Protein AF-A0A518SCD6-F1 (afdb_monomer_lite)

Structure (mmCIF, N/CA/C/O backbone):
data_AF-A0A518SCD6-F1
#
_entry.id   AF-A0A518SCD6-F1
#
loop_
_atom_site.group_PDB
_atom_site.id
_atom_site.type_symbol
_atom_site.label_atom_id
_atom_site.label_alt_id
_atom_site.label_comp_id
_atom_site.label_asym_id
_atom_site.label_entity_id
_atom_site.label_seq_id
_atom_site.pdbx_PDB_ins_code
_atom_site.Cartn_x
_atom_site.Cartn_y
_atom_site.Cartn_z
_atom_site.occupancy
_atom_site.B_iso_or_equiv
_atom_site.auth_seq_id
_atom_site.auth_comp_id
_atom_site.auth_asym_id
_atom_site.auth_atom_id
_atom_site.pdbx_PDB_model_num
ATOM 1 N N . MET A 1 1 ? -7.621 12.912 -5.990 1.00 47.69 1 MET A N 1
ATOM 2 C CA . MET A 1 1 ? -6.159 12.713 -6.023 1.00 47.69 1 MET A CA 1
ATOM 3 C C . MET A 1 1 ? -5.744 12.167 -7.387 1.00 47.69 1 MET A C 1
ATOM 5 O O . MET A 1 1 ? -6.483 11.334 -7.916 1.00 47.69 1 MET A O 1
ATOM 9 N N . PRO A 1 2 ? -4.642 12.633 -8.000 1.00 44.66 2 PRO A N 1
ATOM 10 C CA . PRO A 1 2 ? -4.104 12.002 -9.196 1.00 44.66 2 PRO A CA 1
ATOM 11 C C . PRO A 1 2 ? -3.416 10.697 -8.776 1.00 44.66 2 PRO A C 1
ATOM 13 O O . PRO A 1 2 ? -2.266 10.703 -8.352 1.00 44.66 2 PRO A O 1
ATOM 16 N N . ASN A 1 3 ? -4.129 9.572 -8.889 1.00 51.38 3 ASN A N 1
ATOM 17 C CA . ASN A 1 3 ? -3.455 8.295 -9.125 1.00 51.38 3 ASN A CA 1
ATOM 18 C C . ASN A 1 3 ? -2.489 8.550 -10.285 1.00 51.38 3 ASN A C 1
ATOM 20 O O . ASN A 1 3 ? -2.951 9.010 -11.329 1.00 51.38 3 ASN A O 1
ATOM 24 N N . ASP A 1 4 ? -1.189 8.319 -10.105 1.00 58.66 4 ASP A N 1
ATOM 25 C CA . ASP A 1 4 ? -0.222 8.373 -11.206 1.00 58.66 4 ASP A CA 1
ATOM 26 C C . ASP A 1 4 ? -0.818 7.532 -12.354 1.00 58.66 4 ASP A C 1
ATOM 28 O O . ASP A 1 4 ? -1.071 6.337 -12.168 1.00 58.66 4 ASP A O 1
ATOM 32 N N . ASP A 1 5 ? -1.200 8.185 -13.468 1.00 61.22 5 ASP A N 1
ATOM 33 C CA . ASP A 1 5 ? -2.109 7.621 -14.490 1.00 61.22 5 ASP A CA 1
ATOM 34 C C . ASP A 1 5 ? -1.617 6.257 -15.001 1.00 61.22 5 ASP A C 1
ATOM 36 O O . ASP A 1 5 ? -2.415 5.410 -15.390 1.00 61.22 5 ASP A O 1
ATOM 40 N N . ARG A 1 6 ? -0.307 6.005 -14.894 1.00 67.19 6 ARG A N 1
ATOM 41 C CA . ARG A 1 6 ? 0.352 4.735 -15.215 1.00 67.19 6 ARG A CA 1
ATOM 42 C C . ARG A 1 6 ? -0.203 3.539 -14.450 1.00 67.19 6 ARG A C 1
ATOM 44 O O . ARG A 1 6 ? -0.258 2.449 -15.004 1.00 67.19 6 ARG A O 1
ATOM 51 N N . TYR A 1 7 ? -0.612 3.718 -13.196 1.00 70.88 7 TYR A N 1
ATOM 52 C CA . TYR A 1 7 ? -1.161 2.620 -12.408 1.00 70.88 7 TYR A CA 1
ATOM 53 C C . TYR A 1 7 ? -2.665 2.528 -12.535 1.00 70.88 7 TYR A C 1
ATOM 55 O O . TYR A 1 7 ? -3.200 1.483 -12.202 1.00 70.88 7 TYR A O 1
ATOM 63 N N . ARG A 1 8 ? -3.368 3.582 -12.971 1.00 68.69 8 ARG A N 1
ATOM 64 C CA . ARG A 1 8 ? -4.833 3.703 -12.897 1.00 68.69 8 ARG A CA 1
ATOM 65 C C . ARG A 1 8 ? -5.570 2.582 -13.628 1.00 68.69 8 ARG A C 1
ATOM 67 O O . ARG A 1 8 ? -6.531 2.056 -13.066 1.00 68.69 8 ARG A O 1
ATOM 74 N N . ASP A 1 9 ? -5.085 2.184 -14.794 1.00 72.94 9 ASP A N 1
ATOM 75 C CA . ASP A 1 9 ? -5.718 1.162 -15.635 1.00 72.94 9 ASP A CA 1
ATOM 76 C C . ASP A 1 9 ? -5.255 -0.272 -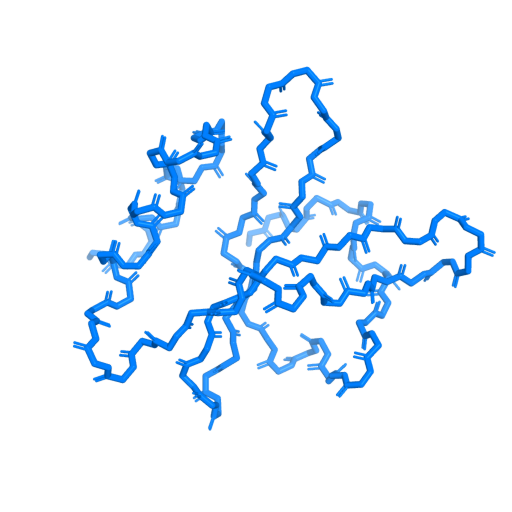15.319 1.00 72.94 9 ASP A C 1
ATOM 78 O O . ASP A 1 9 ? -5.893 -1.230 -15.746 1.00 72.94 9 ASP A O 1
ATOM 82 N N . LEU A 1 10 ? -4.204 -0.439 -14.506 1.00 80.19 10 LEU A N 1
ATOM 83 C CA . LEU A 1 10 ? -3.694 -1.756 -14.120 1.00 80.19 10 LEU A CA 1
ATOM 84 C C . LEU A 1 10 ? -4.562 -2.386 -13.023 1.00 80.19 10 LEU A C 1
ATOM 86 O O . LEU A 1 10 ? -4.856 -1.750 -12.001 1.00 80.19 10 LEU A O 1
ATOM 90 N N . GLY A 1 11 ? -4.951 -3.647 -13.214 1.00 83.06 11 GLY A N 1
ATOM 91 C CA . GLY A 1 11 ? -5.573 -4.469 -12.172 1.00 83.06 11 GLY A CA 1
ATOM 92 C C . GLY A 1 11 ? -4.555 -4.934 -11.126 1.00 83.06 11 GLY A C 1
ATOM 93 O O . GLY A 1 11 ? -3.356 -4.923 -11.388 1.00 83.06 11 GLY A O 1
ATOM 94 N N . ILE A 1 12 ? -5.025 -5.352 -9.946 1.00 86.25 12 ILE A N 1
ATOM 95 C CA . ILE A 1 12 ? -4.182 -5.990 -8.921 1.00 86.25 12 ILE A CA 1
ATOM 96 C C . ILE A 1 12 ? -4.578 -7.458 -8.826 1.00 86.25 12 ILE A C 1
ATOM 98 O O . ILE A 1 12 ? -5.749 -7.774 -8.605 1.00 86.25 12 ILE A O 1
ATOM 102 N N . GLU A 1 13 ? -3.612 -8.356 -8.996 1.00 84.12 13 GLU A N 1
ATOM 103 C CA . GLU A 1 13 ? -3.849 -9.796 -8.942 1.00 84.12 13 GLU A CA 1
ATOM 104 C C . GLU A 1 13 ? -4.551 -10.185 -7.629 1.00 84.12 13 GLU A C 1
ATOM 106 O O . GLU A 1 13 ? -4.082 -9.891 -6.529 1.00 84.12 13 GLU A O 1
ATOM 111 N N . GLY A 1 14 ? -5.712 -10.837 -7.748 1.00 79.88 14 GLY A N 1
ATOM 112 C CA . GLY A 1 14 ? -6.470 -11.340 -6.603 1.00 79.88 14 GLY A CA 1
ATOM 113 C C . GLY A 1 14 ? -7.185 -10.283 -5.752 1.00 79.88 14 GLY A C 1
ATOM 114 O O . GLY A 1 14 ? -7.775 -10.658 -4.738 1.00 79.88 14 GLY A O 1
ATOM 115 N N . ARG A 1 15 ? -7.187 -8.993 -6.131 1.00 80.69 15 ARG A N 1
ATOM 116 C CA . ARG A 1 15 ? -7.903 -7.935 -5.394 1.00 80.69 15 ARG A CA 1
ATOM 117 C C . ARG A 1 15 ? -8.715 -7.013 -6.309 1.00 80.69 15 ARG A C 1
ATOM 119 O O . ARG A 1 15 ? -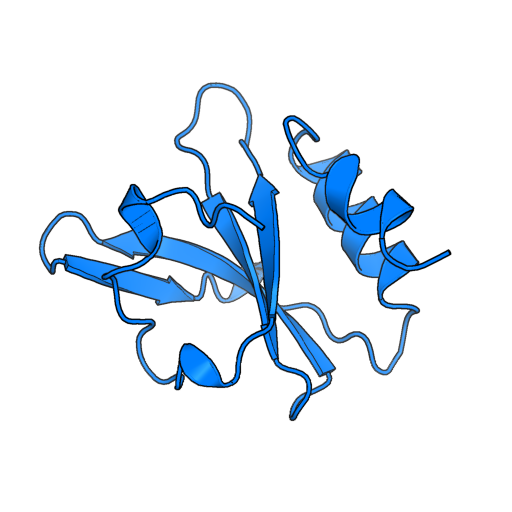8.321 -6.662 -7.415 1.00 80.69 15 ARG A O 1
ATOM 126 N N . GLU A 1 16 ? -9.873 -6.583 -5.813 1.00 82.94 16 GLU A N 1
ATOM 127 C CA . GLU A 1 16 ? -10.717 -5.584 -6.475 1.00 82.94 16 GLU A CA 1
ATOM 128 C C . GLU A 1 16 ? -10.158 -4.191 -6.193 1.00 82.94 16 GLU A C 1
ATOM 130 O O . GLU A 1 16 ? -10.411 -3.617 -5.136 1.00 82.94 16 GLU A O 1
ATOM 135 N N . LYS A 1 17 ? -9.403 -3.638 -7.139 1.00 79.75 17 LYS A N 1
ATOM 136 C CA . LYS A 1 17 ? -8.734 -2.343 -6.973 1.00 79.75 17 LYS A CA 1
ATOM 137 C C . LYS A 1 17 ? -9.673 -1.184 -6.628 1.00 79.75 17 LYS A C 1
ATOM 139 O O . LYS A 1 17 ? -9.283 -0.291 -5.892 1.00 79.75 17 LYS A O 1
ATOM 144 N N . GLU A 1 18 ? -10.914 -1.222 -7.105 1.00 81.88 18 GLU A N 1
ATOM 145 C CA . GLU A 1 18 ? -11.951 -0.226 -6.786 1.00 81.88 18 GLU A CA 1
ATOM 146 C C . GLU A 1 18 ? -12.304 -0.167 -5.291 1.00 81.88 18 GLU A C 1
ATOM 148 O O . GLU A 1 18 ? -12.905 0.802 -4.838 1.00 81.88 18 GLU A O 1
ATOM 153 N N . ARG A 1 19 ? -11.961 -1.214 -4.532 1.00 84.38 19 ARG A N 1
ATOM 154 C CA . ARG A 1 19 ? -12.188 -1.309 -3.085 1.00 84.38 19 ARG A CA 1
ATOM 155 C C . ARG A 1 19 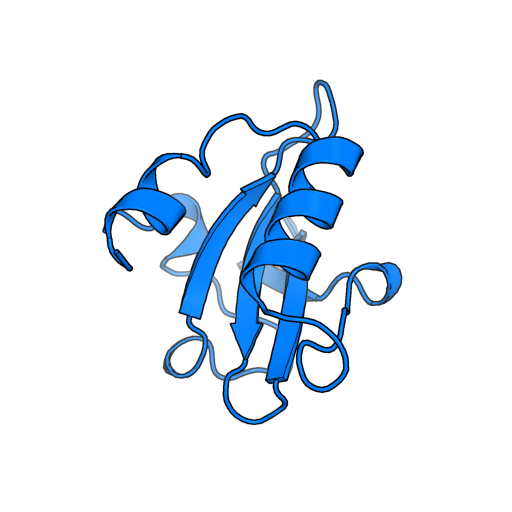? -10.943 -0.994 -2.262 1.00 84.38 19 ARG A C 1
ATOM 157 O O . ARG A 1 19 ? -11.005 -1.093 -1.043 1.00 84.38 19 ARG A O 1
ATOM 164 N N . LEU A 1 20 ? -9.832 -0.677 -2.919 1.00 87.06 20 LEU A N 1
ATOM 165 C CA . LEU A 1 20 ? -8.575 -0.345 -2.271 1.00 87.06 20 LEU A CA 1
ATOM 166 C C . LEU A 1 20 ? -8.406 1.166 -2.224 1.00 87.06 20 LEU A C 1
ATOM 168 O O . LEU A 1 20 ? -8.717 1.871 -3.186 1.00 87.06 20 LEU A O 1
ATOM 172 N N . GLU A 1 21 ? -7.848 1.648 -1.127 1.00 85.56 21 GLU A N 1
ATOM 173 C CA . GLU A 1 21 ? -7.467 3.043 -0.990 1.00 85.56 21 GLU A CA 1
ATOM 174 C C . GLU A 1 21 ? -6.011 3.194 -1.415 1.00 85.56 21 GLU A C 1
ATOM 176 O O . GLU A 1 21 ? -5.122 2.497 -0.926 1.00 85.56 21 GLU A O 1
ATOM 181 N N . TRP A 1 22 ? -5.760 4.070 -2.384 1.00 83.88 22 TRP A N 1
ATOM 182 C CA . TRP A 1 22 ? -4.399 4.373 -2.802 1.00 83.88 22 TRP A CA 1
ATOM 183 C C . TRP A 1 22 ? -3.758 5.311 -1.786 1.00 83.88 22 TRP A C 1
ATOM 185 O O . TRP A 1 22 ? -4.275 6.398 -1.537 1.00 83.88 22 TRP A O 1
ATOM 195 N N . LEU A 1 23 ? -2.635 4.880 -1.217 1.00 78.50 23 LEU A N 1
ATOM 196 C CA . LEU A 1 23 ? -1.902 5.654 -0.219 1.00 78.50 23 LEU A CA 1
ATOM 197 C C . LEU A 1 23 ? -0.795 6.498 -0.854 1.00 78.50 23 LEU A C 1
ATOM 199 O O . LEU A 1 23 ? -0.452 7.555 -0.336 1.00 78.50 23 LEU A O 1
ATOM 203 N N . GLY A 1 24 ? -0.218 6.040 -1.966 1.00 79.62 24 GLY A N 1
ATOM 204 C CA . GLY A 1 24 ? 0.882 6.738 -2.622 1.00 79.62 24 GLY A CA 1
ATOM 205 C C . GLY A 1 24 ? 1.823 5.803 -3.369 1.00 79.62 24 GLY A C 1
ATOM 206 O O . GLY A 1 24 ? 1.475 4.674 -3.723 1.00 79.62 24 GLY A O 1
ATOM 207 N N . THR A 1 25 ? 3.045 6.275 -3.599 1.00 79.38 25 THR A N 1
ATOM 208 C CA . THR A 1 25 ? 4.140 5.486 -4.178 1.00 79.38 25 THR A CA 1
ATOM 209 C C . THR A 1 25 ? 5.405 5.636 -3.343 1.00 79.38 25 THR A C 1
ATOM 211 O O . THR A 1 25 ? 5.759 6.754 -2.971 1.00 79.38 25 THR A O 1
ATOM 214 N N . THR A 1 26 ? 6.115 4.536 -3.104 1.00 74.81 26 THR A N 1
ATOM 215 C CA . THR A 1 26 ? 7.438 4.519 -2.458 1.00 74.81 26 THR A CA 1
ATOM 216 C C . THR A 1 26 ? 8.522 4.236 -3.492 1.00 74.81 26 THR A C 1
ATOM 218 O O . THR A 1 26 ? 8.312 3.372 -4.340 1.00 74.81 26 THR A O 1
ATOM 221 N N . SER A 1 27 ? 9.681 4.887 -3.406 1.00 70.38 27 SER A N 1
ATOM 222 C CA . SER A 1 27 ? 10.824 4.622 -4.292 1.00 70.38 27 SER A CA 1
ATOM 223 C C . SER A 1 27 ? 11.984 4.046 -3.481 1.00 70.38 27 SER A C 1
ATOM 225 O O . SER A 1 27 ? 12.725 4.820 -2.878 1.00 70.38 27 SER A O 1
ATOM 227 N N . PRO A 1 28 ? 12.189 2.715 -3.449 1.00 64.56 28 PRO A N 1
ATOM 228 C CA . PRO A 1 28 ? 13.357 2.148 -2.784 1.00 64.56 28 PRO A CA 1
ATOM 229 C C . PRO A 1 28 ? 14.639 2.532 -3.553 1.00 64.56 28 PRO A C 1
ATOM 231 O O . PRO A 1 28 ? 15.070 1.825 -4.463 1.00 64.56 28 PRO A O 1
ATOM 234 N N . GLY A 1 29 ? 15.246 3.673 -3.211 1.00 63.66 29 GLY A N 1
ATOM 235 C CA . GLY A 1 29 ? 16.452 4.208 -3.865 1.00 63.66 29 GLY A CA 1
ATOM 236 C C . GLY A 1 29 ? 16.223 4.648 -5.322 1.00 63.66 29 GLY A C 1
ATOM 237 O O . GLY A 1 29 ? 15.178 5.199 -5.642 1.00 63.66 29 GLY A O 1
ATOM 238 N N . ASP A 1 30 ? 17.180 4.369 -6.221 1.00 57.16 30 ASP A N 1
ATOM 239 C CA . ASP A 1 30 ? 17.094 4.597 -7.686 1.00 57.16 30 ASP A CA 1
ATOM 240 C C . ASP A 1 30 ? 16.098 3.655 -8.416 1.00 57.16 30 ASP A C 1
ATOM 242 O O . ASP A 1 30 ? 16.124 3.515 -9.641 1.00 57.16 30 ASP A O 1
ATOM 246 N N . GLY A 1 31 ? 15.249 2.945 -7.669 1.00 61.47 31 GLY A N 1
ATOM 247 C CA . GLY A 1 31 ? 14.284 1.983 -8.193 1.00 61.47 31 GLY A CA 1
ATOM 248 C C . GLY A 1 31 ? 13.033 2.616 -8.810 1.00 61.47 31 GLY A C 1
ATOM 249 O O . GLY A 1 31 ? 12.777 3.815 -8.713 1.00 61.47 31 GLY A O 1
ATOM 250 N N . ALA A 1 32 ? 12.213 1.774 -9.443 1.00 67.81 32 ALA A N 1
ATOM 251 C CA . ALA A 1 32 ? 10.895 2.179 -9.918 1.00 67.81 32 ALA A CA 1
ATOM 252 C C . ALA A 1 32 ? 9.965 2.504 -8.737 1.00 67.81 32 ALA A C 1
ATOM 254 O O . ALA A 1 32 ? 9.993 1.827 -7.709 1.00 67.81 32 ALA A O 1
ATOM 255 N N . ALA A 1 33 ? 9.112 3.515 -8.909 1.00 74.25 33 ALA A N 1
ATOM 256 C CA . ALA A 1 33 ? 8.084 3.858 -7.937 1.00 74.25 33 ALA A CA 1
ATOM 257 C C . ALA A 1 33 ? 7.110 2.680 -7.744 1.00 74.25 33 ALA A C 1
ATOM 259 O O . ALA A 1 33 ? 6.539 2.158 -8.707 1.00 74.25 33 ALA A O 1
ATOM 260 N N . VAL A 1 34 ? 6.926 2.284 -6.489 1.00 80.06 34 VAL A N 1
ATOM 261 C CA . VAL A 1 34 ? 6.128 1.136 -6.057 1.00 80.06 34 VAL A CA 1
ATOM 262 C C . VAL A 1 34 ? 4.834 1.655 -5.428 1.00 80.06 34 VAL A C 1
ATOM 264 O O . VAL A 1 34 ? 4.894 2.288 -4.371 1.00 80.06 34 VAL A O 1
ATOM 267 N N . PRO A 1 35 ? 3.664 1.447 -6.052 1.00 84.25 35 PRO A N 1
ATOM 268 C CA . PRO A 1 35 ? 2.399 1.893 -5.488 1.00 84.25 35 PRO A CA 1
ATOM 269 C C . PRO A 1 35 ? 2.023 1.120 -4.220 1.00 84.25 35 PRO A C 1
ATOM 271 O O . PRO A 1 35 ? 2.219 -0.096 -4.120 1.00 84.25 35 PRO A O 1
ATOM 274 N N . VAL A 1 36 ? 1.462 1.856 -3.262 1.00 85.38 36 VAL A N 1
ATOM 275 C CA . VAL A 1 36 ? 1.030 1.371 -1.950 1.00 85.38 36 VAL A CA 1
ATOM 276 C C . VAL A 1 36 ? -0.477 1.545 -1.819 1.00 85.38 36 VAL A C 1
ATOM 278 O O . VAL A 1 36 ? -1.024 2.602 -2.147 1.00 85.38 36 VAL A O 1
ATOM 281 N N . TYR A 1 37 ? -1.137 0.505 -1.320 1.00 88.56 37 TYR A N 1
ATOM 282 C CA . TYR A 1 37 ? -2.581 0.450 -1.145 1.00 88.56 37 TYR A CA 1
ATOM 283 C C . TYR A 1 37 ? -2.950 0.005 0.271 1.00 88.56 37 TYR A C 1
ATOM 285 O O . TYR A 1 37 ? -2.213 -0.756 0.898 1.00 88.56 37 TYR A O 1
ATOM 293 N N . LEU A 1 38 ? -4.112 0.456 0.735 1.00 87.62 38 LEU A N 1
ATOM 294 C CA . LEU A 1 38 ? -4.814 -0.022 1.922 1.00 87.62 38 LEU A CA 1
ATOM 295 C C . LEU A 1 38 ? -6.046 -0.823 1.477 1.00 87.62 38 LEU A C 1
ATOM 297 O O . LEU A 1 38 ? -6.841 -0.338 0.671 1.00 87.62 38 LEU A O 1
ATOM 301 N N . ASP A 1 39 ? -6.223 -2.040 1.994 1.00 90.62 39 ASP A N 1
ATOM 302 C CA . ASP A 1 39 ? -7.500 -2.762 1.920 1.00 90.62 39 ASP A CA 1
ATOM 303 C C . ASP A 1 39 ? -8.257 -2.568 3.241 1.00 90.62 39 ASP A C 1
ATOM 305 O O . ASP A 1 39 ? -7.927 -3.220 4.235 1.00 90.62 39 ASP A O 1
ATOM 309 N N . PRO A 1 40 ? -9.287 -1.706 3.277 1.00 84.38 40 PRO A N 1
ATOM 310 C CA . PRO A 1 40 ? -10.033 -1.416 4.499 1.00 84.38 40 PRO A CA 1
ATOM 311 C C . PRO A 1 40 ? -10.903 -2.590 4.974 1.00 84.38 40 PRO A C 1
ATOM 313 O O . PRO A 1 40 ? -11.538 -2.498 6.018 1.00 84.38 40 PRO A O 1
ATOM 316 N N . ARG A 1 41 ? -11.004 -3.690 4.212 1.00 87.25 41 ARG A N 1
ATOM 317 C CA . ARG A 1 41 ? -11.756 -4.887 4.634 1.00 87.25 41 ARG A CA 1
ATOM 318 C C . ARG A 1 41 ? -10.913 -5.840 5.463 1.00 87.25 41 ARG A C 1
ATOM 320 O O . ARG A 1 41 ? -11.474 -6.644 6.202 1.00 87.25 41 ARG A O 1
ATOM 327 N N . THR A 1 42 ? -9.604 -5.817 5.237 1.00 87.50 42 THR A N 1
ATOM 328 C CA . THR A 1 42 ? -8.640 -6.653 5.950 1.00 87.50 42 THR A CA 1
ATOM 329 C C . THR A 1 42 ? -7.732 -5.837 6.856 1.00 87.50 42 THR A C 1
ATOM 331 O O . THR A 1 42 ? -6.907 -6.434 7.534 1.00 87.50 42 THR A O 1
ATOM 334 N N . ASP A 1 43 ? -7.890 -4.507 6.878 1.00 87.38 43 ASP A N 1
ATOM 335 C CA . ASP A 1 43 ? -7.029 -3.589 7.621 1.00 87.38 43 ASP A CA 1
ATOM 336 C C . ASP A 1 43 ? -5.551 -3.854 7.280 1.00 87.38 43 ASP A C 1
ATOM 338 O O . ASP A 1 43 ? -4.701 -4.023 8.149 1.00 87.38 43 ASP A O 1
ATOM 342 N N . GLU A 1 44 ? -5.246 -3.966 5.982 1.00 90.06 44 GLU A N 1
ATOM 343 C CA . GLU A 1 44 ? -3.905 -4.292 5.488 1.00 90.06 44 GLU A CA 1
ATOM 344 C C . GLU A 1 44 ? -3.368 -3.211 4.559 1.00 90.06 44 GLU A C 1
ATOM 346 O O . GLU A 1 44 ? -4.003 -2.854 3.566 1.00 90.06 44 GLU A O 1
ATOM 351 N N . VAL A 1 45 ? -2.139 -2.777 4.818 1.00 88.81 45 VAL A N 1
ATOM 352 C CA . VAL A 1 45 ? -1.335 -1.976 3.898 1.00 88.81 45 VAL A CA 1
ATOM 353 C C . VAL A 1 45 ? -0.372 -2.891 3.161 1.00 88.81 45 VAL A C 1
ATOM 355 O O . VAL A 1 45 ? 0.298 -3.724 3.769 1.00 88.81 45 VAL A O 1
ATOM 358 N N . PHE A 1 46 ? -0.280 -2.741 1.845 1.00 89.81 46 PHE A N 1
ATOM 359 C CA . PHE A 1 46 ? 0.629 -3.532 1.028 1.00 89.81 46 PHE A CA 1
ATOM 360 C C . PHE A 1 46 ? 1.157 -2.746 -0.163 1.00 89.81 46 PHE A C 1
ATOM 362 O O . PHE A 1 46 ? 0.522 -1.829 -0.689 1.00 89.81 46 PHE A O 1
ATOM 369 N N . ARG A 1 47 ? 2.342 -3.148 -0.611 1.00 88.12 47 ARG A N 1
ATOM 370 C CA . ARG A 1 47 ? 2.968 -2.660 -1.834 1.00 88.12 47 ARG A CA 1
ATOM 371 C C . ARG A 1 47 ? 2.600 -3.556 -3.001 1.00 88.12 47 ARG A C 1
ATOM 373 O O . ARG A 1 47 ? 2.347 -4.753 -2.840 1.00 88.12 47 ARG A O 1
ATOM 380 N N . THR A 1 48 ? 2.634 -2.971 -4.187 1.00 88.00 48 THR A N 1
ATOM 381 C CA . THR A 1 48 ? 2.445 -3.706 -5.432 1.00 88.00 48 THR A CA 1
ATOM 382 C C . THR A 1 48 ? 3.569 -3.425 -6.414 1.00 88.00 48 THR A C 1
ATOM 384 O O . THR A 1 48 ? 4.027 -2.294 -6.526 1.00 88.00 48 THR A O 1
ATOM 387 N N . GLU A 1 49 ? 4.014 -4.456 -7.118 1.00 86.31 49 GLU A N 1
ATOM 388 C CA . GLU A 1 49 ? 4.979 -4.357 -8.210 1.00 86.31 49 GLU A CA 1
ATOM 389 C C . GLU A 1 49 ? 4.253 -4.430 -9.555 1.00 86.31 49 GLU A C 1
ATOM 391 O O . GLU A 1 49 ? 3.263 -5.151 -9.696 1.00 86.31 49 GLU A O 1
ATOM 396 N N . VAL A 1 50 ? 4.722 -3.659 -10.537 1.00 83.00 50 VAL A N 1
ATOM 397 C CA . VAL A 1 50 ? 4.210 -3.737 -11.909 1.00 83.00 50 VAL A CA 1
ATOM 398 C C . VAL A 1 50 ? 4.852 -4.938 -12.586 1.00 83.00 50 VAL A C 1
ATOM 400 O O . VAL A 1 50 ? 6.074 -5.000 -12.703 1.00 83.00 50 VAL A O 1
ATOM 403 N N . VAL A 1 51 ? 4.029 -5.871 -13.053 1.00 82.69 51 VAL A N 1
ATOM 404 C CA . VAL A 1 51 ? 4.475 -6.989 -13.880 1.00 82.69 51 VAL A CA 1
ATOM 405 C C . VAL A 1 51 ? 4.461 -6.504 -15.327 1.00 82.69 51 VAL A C 1
ATOM 407 O O . VAL A 1 51 ? 3.415 -6.492 -15.976 1.00 82.69 51 VAL A O 1
ATOM 410 N N . GLU A 1 52 ? 5.619 -6.045 -15.811 1.00 70.19 52 GLU A N 1
ATOM 411 C CA . GLU A 1 52 ? 5.775 -5.426 -17.140 1.00 70.19 52 GLU A CA 1
ATOM 412 C C . GLU A 1 52 ? 5.299 -6.331 -18.290 1.00 70.19 52 GLU A C 1
ATOM 414 O O . GLU A 1 52 ? 4.845 -5.832 -19.316 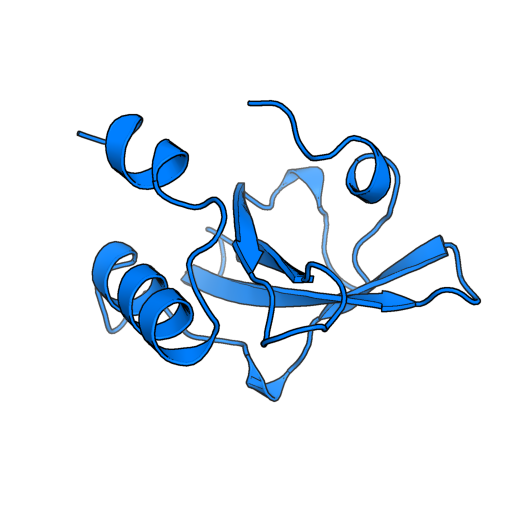1.00 70.19 52 GLU A O 1
ATOM 419 N N . ASP A 1 53 ? 5.362 -7.652 -18.112 1.00 72.69 53 ASP A N 1
ATOM 420 C CA . ASP A 1 53 ? 4.952 -8.637 -19.116 1.00 72.69 53 ASP A CA 1
ATOM 421 C C . ASP A 1 53 ? 3.429 -8.829 -19.234 1.00 72.69 53 ASP A C 1
ATOM 423 O O . ASP A 1 53 ? 2.967 -9.383 -20.231 1.00 72.69 53 ASP A O 1
ATOM 427 N N . GLU A 1 54 ? 2.637 -8.415 -18.240 1.00 64.38 54 GLU A N 1
ATOM 428 C CA . GLU A 1 54 ? 1.237 -8.850 -18.133 1.00 64.38 54 GLU A CA 1
ATOM 429 C C . GLU A 1 54 ? 0.231 -7.731 -17.800 1.00 64.38 54 GLU A C 1
ATOM 431 O O . GLU A 1 54 ? -0.904 -8.030 -17.417 1.00 64.38 54 GLU A O 1
ATOM 436 N N . ASP A 1 55 ? 0.621 -6.457 -17.949 1.00 77.44 55 ASP A N 1
ATOM 437 C CA . ASP A 1 55 ? -0.246 -5.276 -17.753 1.00 77.44 55 ASP A CA 1
ATOM 438 C C . ASP A 1 55 ? -1.068 -5.328 -16.444 1.00 77.44 55 ASP A C 1
ATOM 440 O O . ASP A 1 55 ? -2.212 -4.867 -16.353 1.00 77.44 55 ASP A O 1
ATOM 444 N N . HIS A 1 56 ? -0.486 -5.895 -15.388 1.00 84.00 56 HIS A N 1
ATOM 445 C CA . HIS A 1 56 ? -1.106 -5.959 -14.074 1.00 84.00 56 HIS A CA 1
ATOM 446 C C . HIS A 1 56 ? -0.088 -5.728 -12.966 1.00 84.00 56 HIS A C 1
ATOM 448 O O . HIS A 1 56 ? 1.127 -5.759 -13.157 1.00 84.00 56 HIS A O 1
ATOM 454 N N . MET A 1 57 ? -0.616 -5.467 -11.778 1.00 88.00 57 MET A N 1
ATOM 455 C CA . MET A 1 57 ? 0.160 -5.291 -10.566 1.00 88.00 57 MET A CA 1
ATOM 456 C C . MET A 1 57 ? 0.012 -6.514 -9.673 1.00 88.00 57 MET A C 1
ATOM 458 O O . MET A 1 57 ? -1.073 -7.091 -9.552 1.00 88.00 57 MET A O 1
ATOM 462 N N . ARG A 1 58 ? 1.096 -6.888 -9.003 1.00 88.50 58 ARG A N 1
ATOM 463 C CA . ARG A 1 58 ? 1.108 -7.995 -8.053 1.00 88.50 58 ARG A CA 1
ATOM 464 C C . ARG A 1 58 ? 1.443 -7.498 -6.664 1.00 88.50 58 ARG A C 1
ATOM 466 O O . ARG A 1 58 ? 2.286 -6.625 -6.502 1.00 88.50 58 ARG A O 1
ATOM 473 N N . VAL A 1 59 ? 0.775 -8.044 -5.653 1.00 88.88 59 VAL A N 1
ATOM 474 C CA . VAL A 1 59 ? 1.084 -7.729 -4.255 1.00 88.88 59 VAL A CA 1
ATOM 475 C C . VAL A 1 59 ? 2.450 -8.298 -3.896 1.00 88.88 59 VAL A C 1
ATOM 477 O O . VAL A 1 59 ? 2.698 -9.481 -4.116 1.00 88.88 59 VAL A O 1
ATOM 480 N N . VAL A 1 60 ? 3.292 -7.471 -3.282 1.00 88.38 60 VAL A N 1
ATOM 481 C CA . VAL A 1 60 ? 4.584 -7.877 -2.723 1.00 88.38 60 VAL A CA 1
ATOM 482 C C . VAL A 1 60 ? 4.321 -8.489 -1.337 1.00 88.38 60 VAL A C 1
ATOM 484 O O . VAL A 1 60 ? 4.049 -7.739 -0.395 1.00 88.38 60 VAL A O 1
ATOM 487 N N . PRO A 1 61 ? 4.367 -9.822 -1.147 1.00 85.25 61 PRO A N 1
ATOM 488 C CA . PRO A 1 61 ? 3.838 -10.459 0.066 1.00 85.25 61 PRO A CA 1
ATOM 489 C C . PRO A 1 61 ? 4.594 -10.070 1.341 1.00 85.25 61 PRO A C 1
ATOM 491 O O . PRO A 1 61 ? 4.001 -9.918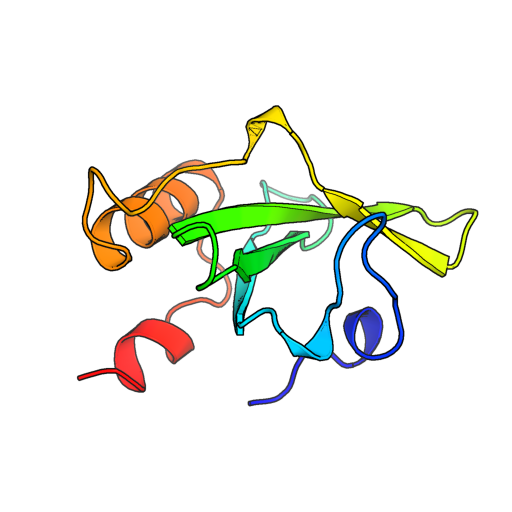 2.402 1.00 85.25 61 PRO A O 1
ATOM 494 N N . GLU A 1 62 ? 5.903 -9.845 1.229 1.00 84.06 62 GLU A N 1
ATOM 495 C CA . GLU A 1 62 ? 6.770 -9.391 2.327 1.00 84.06 62 GLU A CA 1
ATOM 496 C C . GLU A 1 62 ? 6.472 -7.960 2.805 1.00 84.06 62 GLU A C 1
ATOM 498 O O . GLU A 1 62 ? 6.955 -7.545 3.854 1.00 84.06 62 GLU A O 1
ATOM 503 N N . SER A 1 63 ? 5.670 -7.207 2.046 1.00 83.62 63 SER A N 1
ATOM 504 C CA . SER A 1 63 ? 5.278 -5.834 2.372 1.00 83.62 63 SER A CA 1
ATOM 505 C C . SER A 1 63 ? 3.934 -5.698 3.070 1.00 83.62 63 SER A C 1
ATOM 507 O O . SER A 1 63 ? 3.557 -4.585 3.428 1.00 83.62 63 SER A O 1
ATOM 509 N N . VAL A 1 64 ? 3.192 -6.797 3.210 1.00 88.50 64 VAL A N 1
ATOM 510 C CA . VAL A 1 64 ? 1.860 -6.766 3.810 1.00 88.50 64 VAL A CA 1
ATOM 511 C C . VAL A 1 64 ? 2.005 -6.495 5.307 1.00 88.50 64 VAL A C 1
ATOM 513 O O . VAL A 1 64 ? 2.678 -7.236 6.028 1.00 88.50 64 VAL A O 1
ATOM 516 N N . ARG A 1 65 ? 1.387 -5.411 5.774 1.00 85.81 65 ARG A N 1
ATOM 517 C CA . ARG A 1 65 ? 1.355 -4.982 7.174 1.00 85.81 65 ARG A CA 1
ATOM 518 C C . ARG A 1 65 ? -0.094 -4.805 7.608 1.00 85.81 65 ARG A C 1
ATOM 520 O O . ARG A 1 65 ? -0.855 -4.144 6.911 1.00 85.81 65 ARG A O 1
ATOM 527 N N . SER A 1 66 ? -0.463 -5.365 8.756 1.00 85.69 66 SER A N 1
ATOM 528 C CA . SER A 1 66 ? -1.784 -5.132 9.347 1.00 85.69 66 SER A CA 1
ATOM 529 C C . SER A 1 66 ? -1.805 -3.810 10.119 1.00 85.69 66 SER A C 1
ATOM 531 O O . SER A 1 66 ? -0.852 -3.477 10.826 1.00 85.69 66 SER A O 1
ATOM 533 N N . THR A 1 67 ? -2.903 -3.073 9.991 1.00 80.94 67 THR A N 1
ATOM 534 C CA . THR A 1 67 ? -3.226 -1.852 10.735 1.00 80.94 67 THR A CA 1
ATOM 535 C C . THR A 1 67 ? -4.191 -2.116 11.893 1.00 80.94 67 THR A C 1
ATOM 537 O O . THR A 1 67 ? -4.609 -1.181 12.569 1.00 80.94 67 THR A O 1
ATOM 540 N N . GLU A 1 68 ? -4.554 -3.376 12.162 1.00 79.69 68 GLU A N 1
ATOM 541 C CA . GLU A 1 68 ? -5.383 -3.727 13.327 1.00 79.69 68 GLU A CA 1
ATOM 542 C C . GLU A 1 68 ? -4.606 -3.548 14.640 1.00 79.69 68 GLU A C 1
ATOM 544 O O . GLU A 1 68 ? -5.145 -3.086 15.646 1.00 79.69 68 GLU A O 1
ATOM 549 N N . GLU A 1 69 ? -3.319 -3.906 14.635 1.00 71.81 69 GLU A N 1
ATOM 550 C CA . GLU A 1 69 ? -2.456 -3.871 15.824 1.00 71.81 69 GLU A CA 1
ATOM 551 C C . GLU A 1 69 ? -1.705 -2.540 15.991 1.00 71.81 69 GLU A C 1
ATOM 553 O O . GLU A 1 69 ? -1.147 -2.259 17.052 1.00 71.81 69 GLU A O 1
ATOM 558 N N . SER A 1 70 ? -1.651 -1.715 14.946 1.00 73.12 70 SER A N 1
ATOM 559 C CA . SER A 1 70 ? -0.903 -0.455 14.896 1.00 73.12 70 SER A CA 1
ATOM 560 C C . SER A 1 70 ? -1.685 0.576 14.103 1.00 73.12 70 SER A C 1
ATOM 562 O O . SER A 1 70 ? -2.272 0.244 13.081 1.00 73.12 70 SER A O 1
ATOM 564 N N . SER A 1 71 ? -1.673 1.836 14.541 1.00 77.62 71 SER A N 1
ATOM 565 C CA . SER A 1 71 ? -2.344 2.906 13.799 1.00 77.62 71 SER A CA 1
ATOM 566 C C . SER A 1 71 ? -1.866 2.928 12.346 1.00 77.62 71 SER A C 1
ATOM 568 O O . SER A 1 71 ? -0.662 2.842 12.095 1.00 77.62 71 SER A O 1
ATOM 570 N N . LEU A 1 72 ? -2.796 3.107 11.400 1.00 76.81 72 LEU A N 1
ATOM 571 C CA . LEU A 1 72 ? -2.492 3.288 9.978 1.00 76.81 72 LEU A CA 1
ATOM 572 C C . LEU A 1 72 ? -1.348 4.292 9.782 1.00 76.81 72 LEU A C 1
ATOM 574 O O . LEU A 1 72 ? -0.432 4.035 9.013 1.00 76.81 72 LEU A O 1
ATOM 578 N N . ALA A 1 73 ? -1.355 5.391 10.541 1.00 73.62 73 ALA A N 1
ATOM 579 C CA . ALA A 1 73 ? -0.327 6.424 10.480 1.00 73.62 73 ALA A CA 1
ATOM 580 C C . ALA A 1 73 ? 1.076 5.934 10.884 1.00 73.62 73 ALA A C 1
ATOM 582 O O . ALA A 1 73 ? 2.063 6.405 10.324 1.00 73.62 73 ALA A O 1
ATOM 583 N N . ASP A 1 74 ? 1.179 5.011 11.843 1.00 77.19 74 ASP A N 1
ATOM 584 C CA . ASP A 1 74 ? 2.464 4.450 12.267 1.00 77.19 74 ASP A CA 1
ATOM 585 C C . ASP A 1 74 ? 2.978 3.429 11.247 1.00 77.19 74 ASP A C 1
ATOM 587 O O . ASP A 1 74 ? 4.151 3.484 10.890 1.00 77.19 74 ASP A O 1
ATOM 591 N N . VAL A 1 75 ? 2.099 2.581 10.697 1.00 80.06 75 VAL A N 1
ATOM 592 C CA . VAL A 1 75 ? 2.451 1.633 9.619 1.00 80.06 75 VAL A CA 1
ATOM 593 C C . VAL A 1 75 ? 2.937 2.377 8.378 1.00 80.06 75 VAL A C 1
ATOM 595 O O . VAL A 1 75 ? 3.966 2.051 7.795 1.00 80.06 75 VAL A O 1
ATOM 598 N N . ILE A 1 76 ? 2.208 3.417 7.996 1.00 74.25 76 ILE A N 1
ATOM 599 C CA . ILE A 1 76 ? 2.529 4.286 6.871 1.00 74.25 76 ILE A CA 1
ATOM 600 C C . ILE A 1 76 ? 3.884 4.986 7.088 1.00 74.25 76 ILE A C 1
ATOM 602 O O . ILE A 1 76 ? 4.721 4.983 6.185 1.00 74.25 76 ILE A O 1
ATOM 606 N N . ARG A 1 77 ? 4.132 5.538 8.286 1.00 73.38 77 ARG A N 1
ATOM 607 C CA . ARG A 1 77 ? 5.409 6.189 8.625 1.00 73.38 77 ARG A CA 1
ATOM 608 C C . ARG A 1 77 ? 6.579 5.207 8.571 1.00 73.38 77 ARG A C 1
ATOM 610 O O . ARG A 1 77 ? 7.608 5.549 8.004 1.00 73.38 77 ARG A O 1
ATOM 617 N N . ASP A 1 78 ? 6.406 4.002 9.108 1.00 77.50 78 ASP A N 1
ATOM 618 C CA . ASP A 1 78 ? 7.421 2.941 9.107 1.00 77.50 78 ASP A CA 1
ATOM 619 C C . ASP A 1 78 ? 7.813 2.533 7.679 1.00 77.50 78 ASP A C 1
ATOM 621 O O . ASP A 1 78 ? 8.990 2.543 7.320 1.00 77.50 78 ASP A O 1
ATOM 625 N N . ILE A 1 79 ? 6.812 2.313 6.816 1.00 75.69 79 ILE A N 1
ATOM 626 C CA . ILE A 1 79 ? 7.009 2.052 5.382 1.00 75.69 79 ILE A CA 1
ATOM 627 C C . ILE A 1 79 ? 7.766 3.211 4.715 1.00 75.69 79 ILE A C 1
ATOM 629 O O . ILE A 1 79 ? 8.563 2.996 3.800 1.00 75.69 79 ILE A O 1
ATOM 633 N N . GLY A 1 80 ? 7.524 4.448 5.150 1.00 73.44 80 GLY A N 1
ATOM 634 C CA . GLY A 1 80 ? 8.160 5.620 4.569 1.00 73.44 80 GLY A CA 1
ATOM 635 C C . GLY A 1 80 ? 9.588 5.896 4.972 1.00 73.44 80 GLY A C 1
ATOM 636 O O . GLY A 1 80 ? 10.390 6.267 4.108 1.00 73.44 80 GLY A O 1
ATOM 637 N N . ASP A 1 81 ? 9.902 5.682 6.243 1.00 74.00 81 ASP A N 1
ATOM 638 C CA . ASP A 1 81 ? 11.265 5.716 6.763 1.00 74.00 81 ASP A CA 1
ATOM 639 C C . ASP A 1 81 ? 12.113 4.590 6.150 1.00 74.00 81 ASP A C 1
ATOM 641 O O . ASP A 1 81 ? 13.266 4.818 5.785 1.00 74.00 81 ASP A O 1
ATOM 645 N N . GLU A 1 82 ? 11.542 3.392 5.966 1.00 71.81 82 GLU A N 1
ATOM 646 C CA . GLU A 1 82 ? 12.253 2.247 5.383 1.00 71.81 82 GLU A CA 1
ATOM 647 C C . GLU A 1 82 ? 12.575 2.447 3.891 1.00 71.81 82 GLU A C 1
ATOM 649 O O . GLU A 1 82 ? 13.643 2.042 3.425 1.00 71.81 82 GLU A O 1
ATOM 654 N N . LEU A 1 83 ? 11.666 3.066 3.129 1.00 68.56 83 LEU A N 1
ATOM 655 C CA . LEU A 1 83 ? 11.701 3.012 1.662 1.00 68.56 83 LEU A CA 1
ATOM 656 C C . LEU A 1 83 ? 11.888 4.350 0.960 1.00 68.56 83 LEU A C 1
ATOM 658 O O . LEU A 1 83 ? 11.943 4.350 -0.262 1.00 68.56 83 LEU A O 1
ATOM 662 N N . GLY A 1 84 ? 11.968 5.478 1.666 1.00 63.97 84 GLY A N 1
ATOM 663 C CA . GLY A 1 84 ? 12.154 6.772 1.010 1.00 63.97 84 GLY A CA 1
ATOM 664 C C . GLY A 1 84 ? 10.865 7.314 0.385 1.00 63.97 84 GLY A C 1
ATOM 665 O O . GLY A 1 84 ? 10.661 7.329 -0.824 1.00 63.97 84 GLY A O 1
ATOM 666 N N . TRP A 1 85 ? 9.966 7.759 1.249 1.00 68.25 85 TRP A N 1
ATOM 667 C CA . TRP A 1 85 ? 9.428 9.120 1.313 1.00 68.25 85 TRP A CA 1
ATOM 668 C C . TRP A 1 85 ? 9.051 10.029 0.118 1.00 68.25 85 TRP A C 1
ATOM 670 O O . TRP A 1 85 ? 8.648 11.152 0.400 1.00 68.25 85 TRP A O 1
ATOM 680 N N . GLU A 1 86 ? 9.273 9.739 -1.169 1.00 57.16 86 GLU A N 1
ATOM 681 C CA . GLU A 1 86 ? 9.334 10.859 -2.144 1.00 57.16 86 GLU A CA 1
ATOM 682 C C . GLU A 1 86 ? 7.989 11.562 -2.445 1.00 57.16 86 GLU A C 1
ATOM 684 O O . GLU A 1 86 ? 8.012 12.703 -2.910 1.00 57.16 86 GLU A O 1
ATOM 689 N N . ARG A 1 87 ? 6.818 10.956 -2.164 1.00 52.78 87 ARG A N 1
ATOM 690 C CA . ARG A 1 87 ? 5.490 11.563 -2.450 1.00 52.78 87 ARG A CA 1
ATOM 691 C C . ARG A 1 87 ? 4.333 11.103 -1.543 1.00 52.78 87 ARG A C 1
ATOM 693 O O . ARG A 1 87 ? 3.276 10.733 -2.042 1.00 52.78 87 ARG A O 1
ATOM 700 N N . LEU A 1 88 ? 4.503 11.095 -0.222 1.00 50.00 88 LEU A N 1
ATOM 701 C CA . LEU A 1 88 ? 3.410 10.734 0.708 1.00 50.00 88 LEU A CA 1
ATOM 702 C C . LEU A 1 88 ? 3.008 11.851 1.686 1.00 50.00 88 LEU A C 1
ATOM 704 O O . LEU A 1 88 ? 2.089 11.686 2.485 1.00 50.00 88 LEU A O 1
ATOM 708 N N . SER A 1 89 ? 3.622 13.029 1.560 1.00 47.22 89 SER A N 1
ATOM 709 C CA . SER A 1 89 ? 3.226 14.247 2.278 1.00 47.22 89 SER A CA 1
ATOM 710 C C . SER A 1 89 ? 1.754 14.615 2.041 1.00 47.22 89 SER A C 1
ATOM 712 O O . SER A 1 89 ? 1.098 15.100 2.952 1.00 47.22 89 SER A O 1
ATOM 714 N N . GLU A 1 90 ? 1.215 14.316 0.854 1.00 45.59 90 GLU A N 1
ATOM 715 C CA . GLU A 1 90 ? -0.158 14.672 0.469 1.00 45.59 90 GLU A CA 1
ATOM 716 C C . GLU A 1 90 ? -1.237 13.828 1.188 1.00 45.59 90 GLU A C 1
ATOM 718 O O . GLU A 1 90 ? -2.339 14.321 1.411 1.00 45.59 90 GLU A O 1
ATOM 723 N N . PHE A 1 91 ? -0.938 12.598 1.635 1.00 50.22 91 PHE A N 1
ATOM 724 C CA . PHE A 1 91 ? -1.924 11.730 2.311 1.00 50.22 91 PHE A CA 1
ATOM 725 C C . PHE A 1 91 ? -2.141 12.105 3.788 1.00 50.22 91 PHE A C 1
ATOM 727 O O . PHE A 1 91 ? -3.256 12.034 4.302 1.00 50.22 91 PHE A O 1
ATOM 734 N N . GLY A 1 92 ? -1.082 12.544 4.479 1.00 46.91 92 GLY A N 1
ATOM 735 C CA . GLY A 1 92 ? -1.176 13.001 5.870 1.00 46.91 92 GLY A CA 1
ATOM 736 C C . GLY A 1 92 ? -1.926 14.329 6.033 1.00 46.91 92 GLY A C 1
ATOM 737 O O . GLY A 1 92 ? -2.461 14.594 7.109 1.00 46.91 92 GLY A O 1
ATOM 738 N N . GLU A 1 93 ? -1.984 15.148 4.979 1.00 49.66 93 GLU A N 1
ATOM 739 C CA . GLU A 1 93 ? -2.654 16.454 4.986 1.00 49.66 93 GLU A CA 1
ATOM 740 C C . GLU A 1 93 ? -4.164 16.369 4.686 1.00 49.66 93 GLU A C 1
ATOM 742 O O . GLU A 1 93 ? -4.908 17.227 5.154 1.00 49.66 93 GLU A O 1
ATOM 747 N N . GLU A 1 94 ? -4.654 15.336 3.983 1.00 43.09 94 GLU A N 1
ATOM 748 C CA . GLU A 1 94 ? -6.096 15.171 3.693 1.00 43.09 94 GLU A CA 1
ATOM 749 C C . GLU A 1 94 ? -6.907 14.505 4.828 1.00 43.09 94 GLU A C 1
ATOM 751 O O . GLU A 1 94 ? -8.137 14.544 4.800 1.00 43.09 94 GLU A O 1
ATOM 756 N N . HIS A 1 95 ? -6.254 13.940 5.852 1.00 43.62 95 HIS A N 1
ATOM 757 C CA . HIS A 1 95 ? -6.909 13.247 6.978 1.00 43.62 95 HIS A CA 1
ATOM 758 C C . HIS A 1 95 ? -6.686 13.902 8.363 1.00 43.62 95 HIS A C 1
ATOM 760 O O . HIS A 1 95 ? -6.848 13.229 9.386 1.00 43.62 95 HIS A O 1
ATOM 766 N N . ASN A 1 96 ? -6.349 15.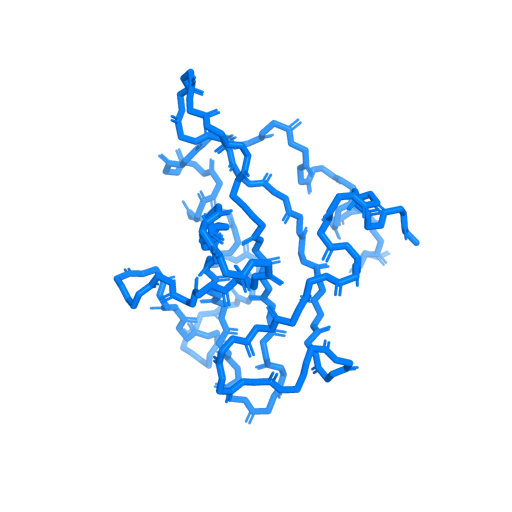201 8.420 1.00 38.19 96 ASN A N 1
ATOM 767 C CA . ASN A 1 96 ? -6.377 16.004 9.659 1.00 38.19 96 ASN A CA 1
ATOM 768 C C . ASN A 1 96 ? -7.609 16.915 9.735 1.00 38.19 96 ASN A C 1
ATOM 770 O O . ASN A 1 96 ? -7.831 17.687 8.776 1.00 38.19 96 ASN A O 1
#

Sequence (96 aa):
MPNDDRYRDLGIEGREKERLEWLGTTSPGDGAAVPVYLDPRTDEVFRTEVVEDEDHMRVVPESVRSTEESSLADVIRDIGDELGWERLSEFGEEHN

Foldseek 3Di:
DDPVVLQVPAAEPPDDVVQKDWQAWFAQPPHDTWTWIARPVQQWIFTWDQPVVPRHIYTPVVGIDHCPVPPPVVSVVVCCVNGPDPPRPVNVVVPD

Radius of gyration: 12.66 Å; chains: 1; bounding box: 29×28×35 Å

Secondary structure (DSSP, 8-state):
----HHHHT-EETTB-GGGSEEEEEE--TTSPPEEEEEETTTTEEEEEEEETTTTEEEE-GGG-EESSSS-HHHHHHHHHHHHT-TT-HHHHHHT-

pLDDT: mean 74.23, std 13.52, range [38.19, 90.62]